Protein AF-S4RST3-F1 (afdb_monomer)

InterPro domains:
  IPR009038 GOLD domain [PF13897] (37-100)
  IPR036598 GOLD domain superfamily [SSF101576] (33-77)
  IPR052269 Golgi apparatus maintenance and PI4KB interaction protein [PTHR22973] (3-99)

Mean predicted aligned error: 8.69 Å

Structure (mmCIF, N/CA/C/O backbone):
data_AF-S4RST3-F1
#
_entry.id   AF-S4RST3-F1
#
loop_
_atom_site.group_PDB
_atom_site.id
_atom_site.type_symbol
_atom_site.label_atom_id
_atom_site.label_alt_id
_atom_site.label_comp_id
_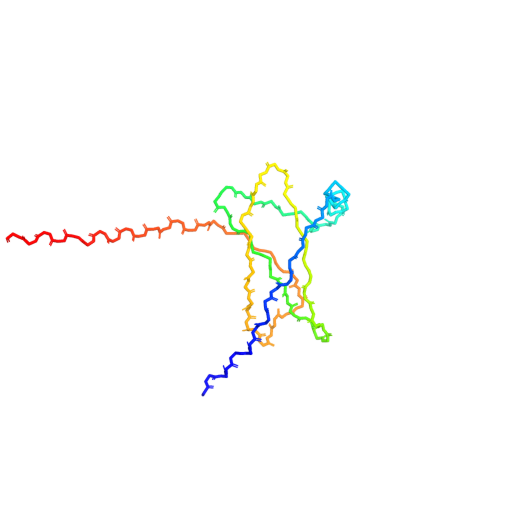atom_site.label_asym_id
_atom_site.label_entity_id
_atom_site.label_seq_id
_atom_site.pdbx_PDB_ins_code
_atom_site.Cartn_x
_atom_site.Cartn_y
_atom_site.Cartn_z
_atom_site.occupancy
_atom_site.B_iso_or_equiv
_atom_site.auth_seq_id
_atom_site.auth_comp_id
_atom_site.auth_asym_id
_atom_site.auth_atom_id
_atom_site.pdbx_PDB_model_num
ATOM 1 N N . ARG A 1 1 ? -0.257 -22.494 26.499 1.00 50.69 1 ARG A N 1
ATOM 2 C CA . ARG A 1 1 ? -1.119 -22.845 25.342 1.00 50.69 1 ARG A CA 1
ATOM 3 C C . ARG A 1 1 ? -1.044 -21.670 24.382 1.00 50.69 1 ARG A C 1
ATOM 5 O O . ARG A 1 1 ? -1.310 -20.567 24.834 1.00 50.69 1 ARG A O 1
ATOM 12 N N . ARG A 1 2 ? -0.602 -21.860 23.135 1.00 55.69 2 ARG A N 1
ATOM 13 C CA . ARG A 1 2 ? -0.624 -20.790 22.125 1.00 55.69 2 ARG A CA 1
ATOM 14 C C . ARG A 1 2 ? -2.093 -20.535 21.782 1.00 55.69 2 ARG A C 1
ATOM 16 O O . ARG A 1 2 ? -2.795 -21.504 21.507 1.00 55.69 2 ARG A O 1
ATOM 23 N N . ALA A 1 3 ? -2.567 -19.297 21.897 1.00 66.81 3 ALA A N 1
ATOM 24 C CA . ALA A 1 3 ? -3.917 -18.964 21.458 1.00 66.81 3 ALA A CA 1
ATOM 25 C C . ALA A 1 3 ? -4.028 -19.249 19.953 1.00 66.81 3 ALA A C 1
ATOM 27 O O . ALA A 1 3 ? -3.093 -18.979 19.193 1.00 66.81 3 ALA A O 1
ATOM 28 N N . GLU A 1 4 ? -5.131 -19.864 19.541 1.00 79.19 4 GLU A N 1
ATOM 29 C CA . GLU A 1 4 ? -5.402 -20.142 18.136 1.00 79.19 4 GLU A CA 1
ATOM 30 C C . GLU A 1 4 ? -5.707 -18.819 17.425 1.00 79.19 4 GLU A C 1
ATOM 32 O O . GLU A 1 4 ? -6.474 -17.997 17.931 1.00 79.19 4 GLU A O 1
ATOM 37 N N . LYS A 1 5 ? -5.044 -18.571 16.290 1.00 82.44 5 LYS A N 1
ATOM 38 C CA . LYS A 1 5 ? -5.229 -17.330 15.531 1.00 82.44 5 LYS A CA 1
ATOM 39 C C . LYS A 1 5 ? -6.626 -17.341 14.895 1.00 82.44 5 LYS A C 1
ATOM 41 O O . LYS A 1 5 ? -6.986 -18.363 14.309 1.00 82.44 5 LYS A O 1
ATOM 46 N N . PRO A 1 6 ? -7.399 -16.244 14.973 1.00 87.31 6 PRO A N 1
ATOM 47 C CA . PRO A 1 6 ? -8.700 -16.160 14.321 1.00 87.31 6 PRO A CA 1
ATOM 48 C C . PRO A 1 6 ? -8.633 -16.479 12.824 1.00 87.31 6 PRO A C 1
ATOM 50 O O . PRO A 1 6 ? -7.663 -16.142 12.141 1.00 87.31 6 PRO A O 1
ATOM 53 N N . ALA A 1 7 ? -9.694 -17.103 12.311 1.00 87.81 7 ALA A N 1
ATOM 54 C CA . ALA A 1 7 ? -9.843 -17.351 10.884 1.00 87.81 7 ALA A CA 1
ATOM 55 C C . ALA A 1 7 ? -9.915 -16.022 10.116 1.00 87.81 7 ALA A C 1
ATOM 57 O O . ALA A 1 7 ? -10.655 -15.113 10.496 1.00 87.81 7 ALA A O 1
ATOM 58 N N . MET A 1 8 ? -9.153 -15.922 9.027 1.00 88.50 8 MET A N 1
ATOM 59 C CA . MET A 1 8 ? -9.152 -14.747 8.158 1.00 88.50 8 MET A CA 1
ATOM 60 C C . MET A 1 8 ? -10.132 -14.946 7.006 1.00 88.50 8 MET A C 1
ATOM 62 O O . MET A 1 8 ? -10.157 -16.000 6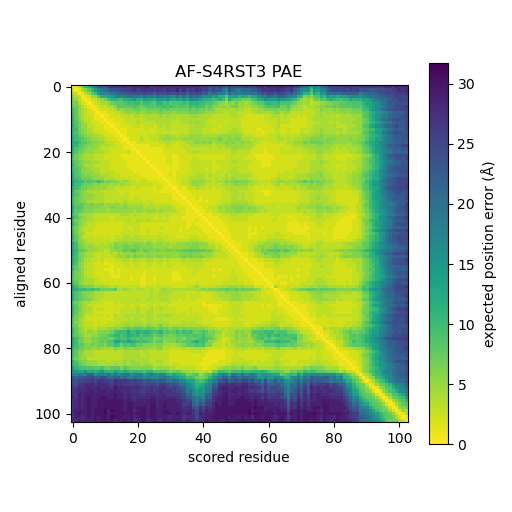.368 1.00 88.50 8 MET A O 1
ATOM 66 N N . VAL A 1 9 ? -10.927 -13.916 6.732 1.00 91.75 9 VAL A N 1
ATOM 67 C CA . VAL A 1 9 ? -11.778 -13.861 5.541 1.00 91.75 9 VAL A CA 1
ATOM 68 C C . VAL A 1 9 ? -10.912 -13.433 4.350 1.00 91.75 9 VAL A C 1
ATOM 70 O O . VAL A 1 9 ? -10.067 -12.550 4.521 1.00 91.75 9 VAL A O 1
ATOM 73 N N . PRO A 1 10 ? -11.091 -14.022 3.152 1.00 93.25 10 PRO A N 1
ATOM 74 C CA . PRO A 1 10 ? -10.387 -13.568 1.958 1.00 93.25 10 PRO A CA 1
ATOM 75 C C . PRO A 1 10 ? -10.636 -12.077 1.675 1.00 93.25 10 PRO A C 1
ATOM 77 O O . PRO A 1 10 ? -11.764 -11.606 1.854 1.00 93.25 10 PRO A O 1
ATOM 80 N N . PRO A 1 11 ? -9.622 -11.326 1.210 1.00 94.88 11 PRO A N 1
ATOM 81 C CA . PRO A 1 11 ? -9.808 -9.930 0.844 1.00 94.88 11 PRO A CA 1
ATOM 82 C C . PRO A 1 11 ? -10.710 -9.796 -0.388 1.00 94.88 11 PRO A C 1
ATOM 84 O O . PRO A 1 11 ? -10.680 -10.627 -1.297 1.00 94.88 11 PRO A O 1
ATOM 87 N N . VAL A 1 12 ? -11.478 -8.709 -0.443 1.00 96.06 12 VAL A N 1
ATOM 88 C CA . VAL A 1 12 ? -12.214 -8.309 -1.648 1.00 96.06 12 VAL A CA 1
ATOM 89 C C . VAL A 1 12 ? -11.314 -7.406 -2.483 1.00 96.06 12 VAL A C 1
ATOM 91 O O . VAL A 1 12 ? -10.760 -6.440 -1.966 1.00 96.06 12 VAL A O 1
ATOM 94 N N . LEU A 1 13 ? -11.180 -7.720 -3.771 1.00 96.56 13 LEU A N 1
ATOM 95 C CA . LEU A 1 13 ? -10.358 -6.967 -4.718 1.00 96.56 13 LEU A CA 1
ATOM 96 C C . LEU A 1 13 ? -11.239 -6.273 -5.757 1.00 96.56 13 LEU A C 1
ATOM 98 O O . LEU A 1 13 ? -12.276 -6.803 -6.158 1.00 96.56 13 LEU A O 1
ATOM 102 N N . TRP A 1 14 ? -10.804 -5.102 -6.217 1.00 96.31 14 TRP A N 1
ATOM 103 C CA . TRP A 1 14 ? -11.447 -4.357 -7.297 1.00 96.31 14 TRP A CA 1
ATOM 104 C C . TRP A 1 14 ? -10.409 -3.592 -8.118 1.00 96.31 14 TRP A C 1
ATOM 106 O O . TRP A 1 14 ? -9.273 -3.391 -7.689 1.00 96.31 14 TRP A O 1
ATOM 116 N N . THR A 1 15 ? -10.812 -3.151 -9.307 1.00 96.25 15 THR A N 1
ATOM 117 C CA . THR A 1 15 ? -10.029 -2.251 -10.158 1.00 96.25 15 THR A CA 1
ATOM 118 C C . THR A 1 15 ? -10.907 -1.092 -10.628 1.00 96.25 15 THR A C 1
ATOM 120 O O . THR A 1 15 ? -12.133 -1.197 -10.661 1.00 96.25 15 THR A O 1
ATOM 123 N N . SER A 1 16 ? -10.286 0.040 -10.966 1.00 95.75 16 SER A N 1
ATOM 124 C CA . SER A 1 16 ? -10.962 1.230 -11.495 1.00 95.75 16 SER A CA 1
ATOM 125 C C . SER A 1 16 ? -10.201 1.781 -12.697 1.00 95.75 16 SER A C 1
ATOM 127 O O . SER A 1 16 ? -8.971 1.759 -12.730 1.00 95.75 16 SER A O 1
ATOM 129 N N . SER A 1 17 ? -10.928 2.310 -13.683 1.00 95.88 17 SER A N 1
ATOM 130 C CA . SER A 1 17 ? -10.346 2.964 -14.861 1.00 95.88 17 SER A CA 1
ATOM 131 C C . SER A 1 17 ? -9.929 4.420 -14.615 1.00 95.88 17 SER A C 1
ATOM 133 O O . SER A 1 17 ? -9.296 5.033 -15.475 1.00 95.88 17 SER A O 1
ATOM 135 N N . GLU A 1 18 ? -10.260 5.009 -13.461 1.00 95.69 18 GLU A N 1
ATOM 136 C CA . GLU A 1 18 ? -10.037 6.434 -13.154 1.00 95.69 18 GLU A CA 1
ATOM 137 C C . GLU A 1 18 ? -8.597 6.765 -12.705 1.00 95.69 18 GLU A C 1
ATOM 139 O O . GLU A 1 18 ? -8.353 7.628 -11.859 1.00 95.69 18 GLU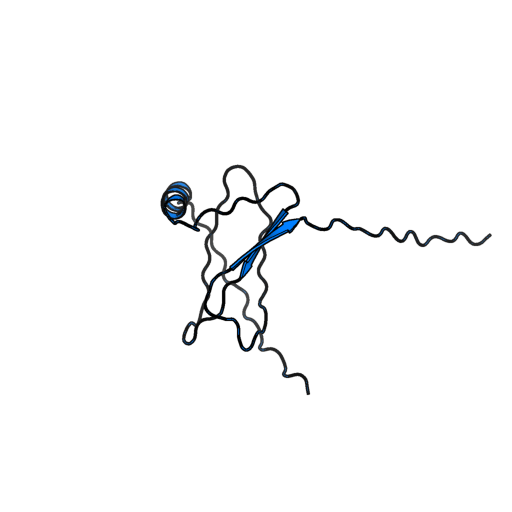 A O 1
ATOM 144 N N . LEU A 1 19 ? -7.610 6.109 -13.317 1.00 95.06 19 LEU A N 1
ATOM 145 C CA . LEU A 1 19 ? -6.203 6.143 -12.915 1.00 95.06 19 LEU A CA 1
ATOM 146 C C . LEU A 1 19 ? -5.610 7.560 -12.871 1.00 95.06 19 LEU A C 1
ATOM 148 O O . LEU A 1 19 ? -4.884 7.910 -11.943 1.00 95.06 19 LEU A O 1
ATOM 152 N N . ARG A 1 20 ? -5.920 8.399 -13.869 1.00 96.19 20 ARG A N 1
ATOM 153 C CA . ARG A 1 20 ? -5.382 9.768 -13.947 1.00 96.19 20 ARG A CA 1
ATOM 154 C C . ARG A 1 20 ? -5.852 10.618 -12.767 1.00 96.19 20 ARG A C 1
ATOM 156 O O . ARG A 1 20 ? -5.037 11.291 -12.150 1.00 96.19 20 ARG A O 1
ATOM 163 N N . GLN A 1 21 ? -7.147 10.568 -12.455 1.00 96.81 21 GLN A N 1
ATOM 164 C CA . GLN A 1 21 ? -7.728 11.345 -11.358 1.00 96.81 21 GLN A CA 1
ATOM 165 C C . GLN A 1 21 ? -7.189 10.861 -10.010 1.00 96.81 21 GLN A C 1
ATOM 167 O O . GLN A 1 21 ? -6.792 11.681 -9.182 1.00 96.81 21 GLN A O 1
ATOM 172 N N . PHE A 1 22 ? -7.098 9.538 -9.833 1.00 97.06 22 PHE A N 1
ATOM 173 C CA . PHE A 1 22 ? -6.497 8.921 -8.654 1.00 97.06 22 PHE A CA 1
ATOM 174 C C . PHE A 1 22 ? -5.062 9.413 -8.431 1.00 97.06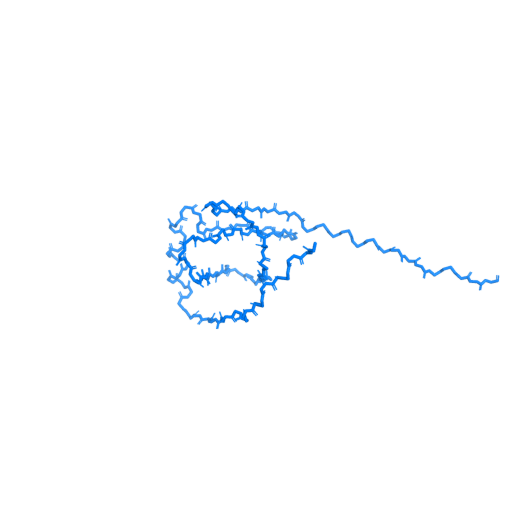 22 PHE A C 1
ATOM 176 O O . PHE A 1 22 ? -4.764 9.969 -7.376 1.00 97.06 22 PHE A O 1
ATOM 183 N N . LYS A 1 23 ? -4.193 9.303 -9.443 1.00 96.81 23 LYS A N 1
ATOM 184 C CA . LYS A 1 23 ? -2.784 9.713 -9.334 1.00 96.81 23 LYS A CA 1
ATOM 185 C C . LYS A 1 23 ? -2.630 11.212 -9.090 1.00 96.81 23 LYS A C 1
ATOM 187 O O . LYS A 1 23 ? -1.809 11.600 -8.268 1.00 96.81 23 LYS A O 1
ATOM 192 N N . THR A 1 24 ? -3.438 12.057 -9.739 1.00 97.44 24 THR A N 1
ATOM 193 C CA . THR A 1 24 ? -3.430 13.509 -9.486 1.00 97.44 24 THR A CA 1
ATOM 194 C C . THR A 1 24 ? -3.811 13.846 -8.047 1.00 97.44 24 THR A C 1
ATOM 196 O O . THR A 1 24 ? -3.196 14.735 -7.465 1.00 97.44 24 THR A O 1
ATOM 199 N N . ARG A 1 25 ? -4.802 13.153 -7.474 1.00 97.12 25 ARG A N 1
ATOM 200 C CA . ARG A 1 25 ? -5.224 13.348 -6.081 1.00 97.12 25 ARG A CA 1
ATOM 201 C C . ARG A 1 25 ? -4.150 12.870 -5.106 1.00 97.12 25 ARG A C 1
ATOM 203 O O . ARG A 1 25 ? -3.730 13.630 -4.247 1.00 97.12 25 ARG A O 1
ATOM 210 N N . VAL A 1 26 ? -3.673 11.638 -5.270 1.00 96.81 26 VAL A N 1
ATOM 211 C CA . VAL A 1 26 ? -2.691 11.021 -4.364 1.00 96.81 26 VAL A CA 1
ATOM 212 C C . VAL A 1 26 ? -1.345 11.752 -4.387 1.00 96.81 26 VAL A C 1
ATOM 214 O O . VAL A 1 26 ? -0.715 11.891 -3.346 1.00 96.81 26 VAL A O 1
ATOM 217 N N . ALA A 1 27 ? -0.927 12.298 -5.533 1.00 96.19 27 ALA A N 1
ATOM 218 C CA . ALA A 1 27 ? 0.307 13.083 -5.634 1.00 96.19 27 ALA A CA 1
ATOM 219 C C . ALA A 1 27 ? 0.288 14.401 -4.834 1.00 96.19 27 ALA A C 1
ATOM 221 O O . ALA A 1 27 ? 1.343 14.999 -4.635 1.00 96.19 27 ALA A O 1
ATOM 222 N N . GLN A 1 28 ? -0.886 14.873 -4.398 1.00 96.94 28 GLN A N 1
ATOM 223 C CA . GLN A 1 28 ? -1.015 16.060 -3.544 1.00 96.94 28 GLN A CA 1
ATOM 224 C C . GLN A 1 28 ? -0.875 15.723 -2.053 1.00 96.94 28 GLN A C 1
ATOM 226 O O . GLN A 1 28 ? -0.670 16.627 -1.245 1.00 96.94 28 GLN A O 1
ATOM 231 N N . GLU A 1 29 ? -0.957 14.442 -1.686 1.00 95.75 29 GLU A N 1
ATOM 232 C CA . GLU A 1 29 ? -0.833 13.995 -0.302 1.00 95.75 29 GLU A CA 1
ATOM 233 C C . GLU A 1 29 ? 0.652 13.860 0.092 1.00 95.75 29 GLU A C 1
ATOM 235 O O . GLU A 1 29 ? 1.405 13.184 -0.615 1.00 95.75 29 GLU A O 1
ATOM 240 N N . PRO A 1 30 ? 1.098 14.419 1.238 1.00 91.06 30 PRO A N 1
ATOM 241 C CA . PRO A 1 30 ? 2.512 14.426 1.647 1.00 91.06 30 PRO A CA 1
ATOM 242 C C . PRO A 1 30 ? 3.195 13.050 1.701 1.00 91.06 30 PRO A C 1
ATOM 244 O O . PRO A 1 30 ? 4.411 12.955 1.546 1.00 91.06 30 PRO A O 1
ATOM 247 N N . HIS A 1 31 ? 2.417 11.987 1.910 1.00 90.69 31 HIS A N 1
ATOM 248 C CA . HIS A 1 31 ? 2.883 10.599 1.980 1.00 90.69 31 HIS A CA 1
ATOM 249 C C . HIS A 1 31 ? 2.143 9.685 0.990 1.00 90.69 31 HIS A C 1
ATOM 251 O O . HIS A 1 31 ? 2.086 8.474 1.185 1.00 90.69 31 HIS A O 1
ATOM 257 N N . GLY A 1 32 ? 1.549 10.260 -0.062 1.00 93.12 32 GLY A N 1
ATOM 258 C CA . GLY A 1 32 ? 0.790 9.508 -1.064 1.00 93.12 32 GLY A CA 1
ATOM 259 C C . GLY A 1 32 ? 1.656 8.780 -2.095 1.00 93.12 32 GLY A C 1
ATOM 260 O O . GLY A 1 32 ? 1.175 7.873 -2.769 1.00 93.12 32 GLY A O 1
ATOM 261 N N . VAL A 1 33 ? 2.932 9.156 -2.229 1.00 94.94 33 VAL A N 1
ATOM 262 C CA . VAL A 1 33 ? 3.838 8.605 -3.246 1.00 94.94 33 VAL A CA 1
ATOM 263 C C . VAL A 1 33 ? 5.009 7.889 -2.584 1.00 94.94 33 VAL A C 1
ATOM 265 O O . VAL A 1 33 ? 5.787 8.498 -1.851 1.00 94.94 33 VAL A O 1
ATOM 268 N N . LEU A 1 34 ? 5.162 6.605 -2.906 1.00 94.94 34 LEU A N 1
ATOM 269 C CA . LEU A 1 34 ? 6.296 5.775 -2.511 1.00 94.94 34 LEU A CA 1
ATOM 270 C C . LEU A 1 34 ? 7.157 5.463 -3.740 1.00 94.94 34 LEU A C 1
ATOM 272 O O . LEU A 1 34 ? 6.635 5.092 -4.790 1.00 94.94 34 LEU A O 1
ATOM 276 N N . ARG A 1 35 ? 8.477 5.622 -3.614 1.00 93.62 35 ARG A N 1
ATOM 277 C CA . ARG A 1 35 ? 9.446 5.283 -4.664 1.00 93.62 35 ARG A CA 1
ATOM 278 C C . ARG A 1 35 ? 10.138 3.986 -4.272 1.00 93.62 35 ARG A C 1
ATOM 280 O O . ARG A 1 35 ? 10.723 3.938 -3.199 1.00 93.62 35 ARG A O 1
ATOM 287 N N . ILE A 1 36 ? 10.045 2.983 -5.139 1.00 93.06 36 ILE A N 1
ATOM 288 C CA . ILE A 1 36 ? 10.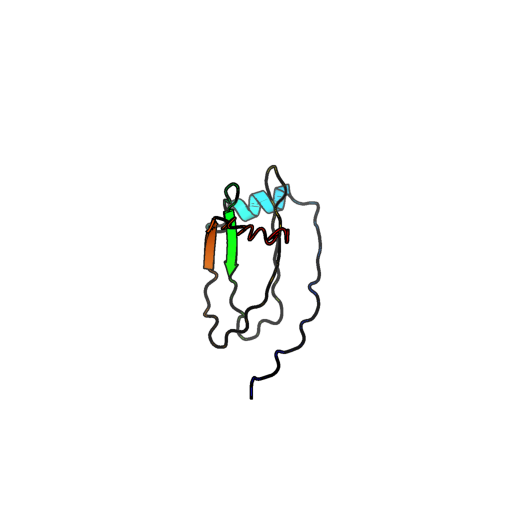661 1.665 -4.968 1.00 93.06 36 ILE A CA 1
ATOM 289 C C . ILE A 1 36 ? 11.672 1.471 -6.096 1.00 93.06 36 ILE A C 1
ATOM 291 O O . ILE A 1 36 ? 11.334 1.636 -7.273 1.00 93.06 36 ILE A O 1
ATOM 295 N N . GLY A 1 37 ? 12.917 1.205 -5.726 1.00 92.25 37 GLY A N 1
ATOM 296 C CA . GLY A 1 37 ? 14.027 0.894 -6.611 1.00 92.25 37 GLY A CA 1
ATOM 297 C C . GLY A 1 37 ? 13.990 -0.541 -7.134 1.00 92.25 37 GLY A C 1
ATOM 298 O O . GLY A 1 37 ? 13.177 -1.372 -6.735 1.00 92.25 37 GLY A O 1
ATOM 299 N N . CYS A 1 38 ? 14.889 -0.834 -8.070 1.00 90.75 38 CYS A N 1
ATOM 300 C CA . CYS A 1 38 ? 15.044 -2.184 -8.601 1.00 90.75 38 CYS A CA 1
ATOM 301 C C . CYS A 1 38 ? 15.557 -3.119 -7.502 1.00 90.75 38 CYS A C 1
ATOM 303 O O . CYS A 1 38 ? 16.532 -2.789 -6.837 1.00 90.75 38 CYS A O 1
ATOM 305 N N . GLY A 1 39 ? 14.908 -4.271 -7.327 1.00 90.50 39 GLY A N 1
ATOM 306 C CA . GLY A 1 39 ? 15.246 -5.217 -6.262 1.00 90.50 39 GLY A CA 1
ATOM 307 C C . GLY A 1 39 ? 14.849 -4.750 -4.860 1.00 90.50 39 GLY A C 1
ATOM 308 O O . GLY A 1 39 ? 15.101 -5.470 -3.906 1.00 90.50 39 GLY A O 1
ATOM 309 N N . GLU A 1 40 ? 14.220 -3.584 -4.696 1.00 94.38 40 GLU A N 1
ATOM 310 C CA . GLU A 1 40 ? 13.726 -3.142 -3.392 1.00 94.38 40 GLU A CA 1
ATOM 311 C C . GLU A 1 40 ? 12.321 -3.682 -3.108 1.00 94.38 40 GLU A C 1
ATOM 313 O O . GLU A 1 40 ? 11.478 -3.823 -3.997 1.00 94.38 40 GLU A O 1
ATOM 318 N N . VAL A 1 41 ? 12.042 -3.907 -1.827 1.00 95.12 41 VAL A N 1
ATOM 319 C CA . VAL A 1 41 ? 10.722 -4.256 -1.308 1.00 95.12 41 VAL A CA 1
ATOM 320 C C . VAL A 1 41 ? 10.251 -3.149 -0.373 1.00 95.12 41 VAL A C 1
ATOM 322 O O . VAL A 1 41 ? 10.848 -2.879 0.670 1.00 95.12 41 VAL A O 1
ATOM 325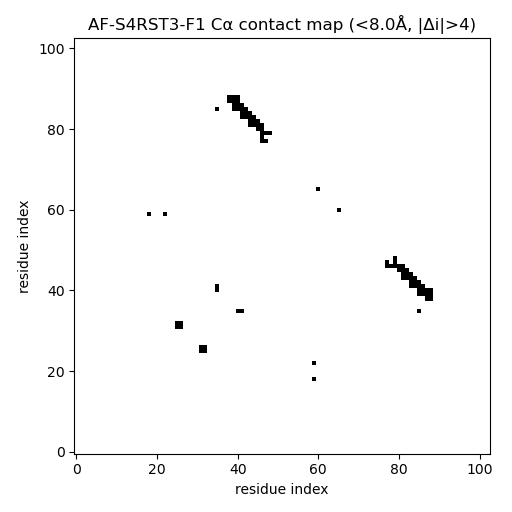 N N . GLY A 1 42 ? 9.142 -2.509 -0.742 1.00 95.12 42 GLY A N 1
ATOM 326 C CA . GLY A 1 42 ? 8.446 -1.547 0.107 1.00 95.12 42 GLY A CA 1
ATOM 327 C C . GLY A 1 42 ? 7.412 -2.230 0.993 1.00 95.12 42 GLY A C 1
ATOM 328 O O . GLY A 1 42 ? 6.516 -2.906 0.491 1.00 95.12 42 GLY A O 1
ATOM 329 N N . THR A 1 43 ? 7.484 -2.006 2.303 1.00 96.38 43 THR A N 1
ATOM 330 C CA . THR A 1 43 ? 6.476 -2.469 3.265 1.00 96.38 43 THR A CA 1
ATOM 331 C C . THR A 1 43 ? 5.774 -1.277 3.901 1.00 96.38 43 THR A C 1
ATOM 333 O O . THR A 1 43 ? 6.411 -0.449 4.550 1.00 96.38 43 THR A O 1
ATOM 336 N N . VAL A 1 44 ? 4.448 -1.215 3.755 1.00 96.75 44 VAL A N 1
ATOM 337 C CA . VAL A 1 44 ? 3.583 -0.262 4.464 1.00 96.75 44 VAL A CA 1
ATOM 338 C C . VAL A 1 44 ? 2.868 -1.008 5.585 1.00 96.75 44 VAL A C 1
ATOM 340 O O . VAL A 1 44 ? 2.082 -1.919 5.326 1.00 96.75 44 VAL A O 1
ATOM 343 N N . ARG A 1 45 ? 3.132 -0.635 6.838 1.00 96.19 45 ARG A N 1
ATOM 344 C CA . ARG A 1 45 ? 2.503 -1.242 8.016 1.00 96.19 45 ARG A CA 1
ATOM 345 C C . ARG A 1 45 ? 1.372 -0.348 8.496 1.00 96.19 45 ARG A C 1
ATOM 347 O O . ARG A 1 45 ? 1.585 0.824 8.800 1.00 96.19 45 ARG A O 1
ATOM 354 N N . VAL A 1 46 ? 0.170 -0.912 8.570 1.00 96.06 46 VAL A N 1
ATOM 355 C CA . VAL A 1 46 ? -1.044 -0.194 8.969 1.00 96.06 46 VAL A CA 1
ATOM 356 C C . VAL A 1 46 ? -1.608 -0.826 10.244 1.00 96.06 46 VAL A C 1
ATOM 358 O O . VAL A 1 46 ? -2.130 -1.940 10.180 1.00 96.06 46 VAL A O 1
ATOM 361 N N . PRO A 1 47 ? -1.524 -0.144 11.400 1.00 96.06 47 PRO A N 1
ATOM 362 C CA . PRO A 1 47 ? -2.116 -0.633 12.641 1.00 96.06 47 PRO A CA 1
ATOM 363 C C . PRO A 1 47 ? -3.642 -0.728 12.559 1.00 96.06 47 PRO A C 1
ATOM 365 O O . PRO A 1 47 ? -4.313 0.169 12.037 1.00 96.06 47 PRO A O 1
ATOM 368 N N . THR A 1 48 ? -4.220 -1.783 13.138 1.00 93.88 48 THR A N 1
ATOM 369 C CA . THR A 1 48 ? -5.672 -1.860 13.338 1.00 93.88 48 THR A CA 1
ATOM 370 C C . THR A 1 48 ? -6.118 -0.799 14.340 1.00 93.88 48 THR A C 1
ATOM 372 O O . THR A 1 48 ? -5.533 -0.680 15.416 1.00 93.88 48 THR A O 1
ATOM 375 N N . ARG A 1 49 ? -7.183 -0.056 14.026 1.00 90.06 49 ARG A N 1
ATOM 376 C CA . ARG A 1 49 ? -7.741 0.958 14.933 1.00 90.06 49 ARG A CA 1
ATOM 377 C C . ARG A 1 49 ? -8.899 0.391 15.760 1.00 90.06 49 ARG A C 1
ATOM 379 O O . ARG A 1 49 ? -9.736 -0.316 15.196 1.00 90.06 49 ARG A O 1
ATOM 386 N N . PRO A 1 50 ? -9.018 0.733 17.057 1.00 89.25 50 PRO A N 1
ATOM 387 C CA . PRO A 1 50 ? -10.182 0.363 17.857 1.00 89.25 50 PRO A CA 1
ATOM 388 C C . PRO A 1 50 ? -11.489 0.811 17.191 1.00 89.25 50 PRO A C 1
ATOM 390 O O . PRO A 1 50 ? -11.630 1.967 16.797 1.00 89.25 50 PRO A O 1
ATOM 393 N N . GLY A 1 51 ? -12.440 -0.113 17.046 1.00 88.62 51 GLY A N 1
ATOM 394 C CA . GLY A 1 51 ? -13.737 0.144 16.411 1.00 88.62 51 GLY A CA 1
ATOM 395 C C . GLY A 1 51 ? -13.737 0.122 14.877 1.00 88.62 51 GLY A C 1
ATOM 396 O O . GLY A 1 51 ? -14.815 0.139 14.284 1.00 88.62 51 GLY A O 1
ATOM 397 N N . ALA A 1 52 ? -12.575 0.038 14.221 1.00 90.75 52 ALA A N 1
ATOM 398 C CA . ALA A 1 52 ? -12.515 -0.219 12.787 1.00 90.75 52 ALA A CA 1
ATOM 399 C C . ALA A 1 52 ? -12.794 -1.701 12.500 1.00 90.75 52 ALA A C 1
ATOM 401 O O . ALA A 1 52 ? -12.355 -2.584 13.234 1.00 90.75 52 ALA A O 1
ATOM 402 N N . SER A 1 53 ? -13.517 -1.969 11.416 1.00 91.44 53 SER A N 1
ATOM 403 C CA . SER A 1 53 ? -13.887 -3.327 10.996 1.00 91.44 53 SER A CA 1
ATOM 404 C C . SER A 1 53 ? -13.238 -3.760 9.683 1.00 91.44 53 SER A C 1
ATOM 406 O O . SER A 1 53 ? -13.219 -4.949 9.384 1.00 91.44 53 SER A O 1
ATOM 408 N N . HIS A 1 54 ? -12.710 -2.814 8.902 1.00 92.44 54 HIS A N 1
ATOM 409 C CA . HIS A 1 54 ? -12.158 -3.064 7.574 1.00 92.44 54 HIS A CA 1
ATOM 410 C C . HIS A 1 54 ? -10.923 -2.192 7.334 1.00 92.44 54 HIS A C 1
ATOM 412 O O . HIS A 1 54 ? -10.841 -1.067 7.832 1.00 92.44 54 HIS A O 1
ATOM 418 N N . LEU A 1 55 ? -9.996 -2.710 6.532 1.00 93.69 55 LEU A N 1
ATOM 419 C CA . LEU A 1 55 ? -8.913 -1.958 5.911 1.00 93.69 55 LEU A CA 1
ATOM 420 C C . LEU A 1 55 ? -9.205 -1.878 4.412 1.00 93.69 55 LEU A C 1
ATOM 422 O O . LEU A 1 55 ? -9.441 -2.906 3.782 1.00 93.69 55 LEU A O 1
ATOM 426 N N . CYS A 1 56 ? -9.164 -0.672 3.854 1.00 95.19 56 CYS A N 1
ATOM 427 C CA . CYS A 1 56 ? -9.287 -0.439 2.419 1.00 95.19 56 CYS A CA 1
ATOM 428 C C . CYS A 1 56 ? -7.969 0.137 1.901 1.00 95.19 56 CYS A C 1
ATOM 430 O O . CYS A 1 56 ? -7.378 0.997 2.556 1.00 95.19 56 CYS A O 1
ATOM 432 N N . TRP A 1 57 ? -7.526 -0.315 0.731 1.00 96.06 57 TRP A N 1
ATOM 433 C CA . TRP A 1 57 ? -6.328 0.189 0.065 1.00 96.06 57 TRP A CA 1
ATOM 434 C C . TRP A 1 57 ? -6.602 0.413 -1.419 1.00 96.06 57 TRP A C 1
ATOM 436 O O . TRP A 1 57 ? -7.391 -0.294 -2.039 1.00 96.06 57 TRP A O 1
ATOM 446 N N . GLU A 1 58 ? -5.909 1.391 -1.986 1.00 96.62 58 GLU A N 1
ATOM 447 C CA . GLU A 1 58 ? -5.848 1.654 -3.418 1.00 96.62 58 GLU A CA 1
ATOM 448 C C . GLU A 1 58 ? -4.394 1.990 -3.751 1.00 96.62 58 GLU A C 1
ATOM 450 O O . GLU A 1 58 ? -3.724 2.680 -2.982 1.00 96.62 58 GLU A O 1
ATOM 455 N N . PHE A 1 59 ? -3.893 1.512 -4.886 1.00 97.06 59 PHE A N 1
ATOM 456 C CA . PHE A 1 59 ? -2.551 1.847 -5.349 1.00 97.06 59 PHE A CA 1
ATOM 457 C C . PHE A 1 59 ? -2.508 1.910 -6.873 1.00 97.06 59 PHE A C 1
ATOM 459 O O . PHE A 1 59 ? -3.379 1.388 -7.569 1.00 97.06 59 PHE A O 1
ATOM 466 N N . ALA A 1 60 ? -1.479 2.575 -7.384 1.00 97.19 60 ALA A N 1
ATOM 467 C CA . ALA A 1 60 ? -1.193 2.670 -8.802 1.00 97.19 60 ALA A CA 1
ATOM 468 C C . ALA A 1 60 ? 0.307 2.847 -9.017 1.00 97.19 60 ALA A C 1
ATOM 470 O O . ALA A 1 60 ? 0.991 3.436 -8.181 1.00 97.19 60 ALA A O 1
ATOM 471 N N . THR A 1 61 ? 0.789 2.406 -10.172 1.00 96.25 61 THR A N 1
ATOM 472 C CA . THR A 1 61 ? 2.156 2.647 -10.632 1.00 96.25 61 THR A CA 1
ATOM 473 C C . THR A 1 61 ? 2.172 3.617 -11.817 1.00 96.25 61 THR A C 1
ATOM 475 O O . THR A 1 61 ? 1.133 4.033 -12.351 1.00 96.25 61 THR A O 1
ATOM 478 N N . ASP A 1 62 ? 3.370 4.058 -12.197 1.00 91.88 62 ASP A N 1
ATOM 479 C CA . ASP A 1 62 ? 3.582 4.895 -13.376 1.00 91.88 62 ASP A CA 1
ATOM 480 C C . ASP A 1 62 ? 3.735 4.069 -14.648 1.00 91.88 62 ASP A C 1
ATOM 482 O O . ASP A 1 62 ? 2.791 3.984 -15.433 1.00 91.88 62 ASP A O 1
ATOM 486 N N . SER A 1 63 ? 4.919 3.496 -14.849 1.00 91.31 63 SER A N 1
ATOM 487 C CA . SER A 1 63 ? 5.318 2.933 -16.143 1.00 91.31 63 SER A CA 1
ATOM 488 C C . SER A 1 63 ? 5.377 1.409 -16.169 1.00 91.31 63 SER A C 1
ATOM 490 O O . SER A 1 63 ? 5.317 0.828 -17.247 1.00 91.31 63 SER A O 1
ATOM 492 N N . TYR A 1 64 ? 5.508 0.774 -15.006 1.00 92.81 64 TYR A N 1
ATOM 493 C CA . TYR A 1 64 ? 5.738 -0.663 -14.873 1.00 92.81 64 TYR A CA 1
ATOM 494 C C . TYR A 1 64 ? 4.793 -1.263 -13.841 1.00 92.81 64 TYR A C 1
ATOM 496 O O . TYR A 1 64 ? 4.229 -0.545 -13.009 1.00 92.81 64 TYR A O 1
ATOM 504 N N . ASP A 1 65 ? 4.597 -2.571 -13.918 1.00 93.62 65 ASP A N 1
ATOM 505 C CA . ASP A 1 65 ? 3.905 -3.327 -12.889 1.00 93.62 65 ASP A CA 1
ATOM 506 C C . ASP A 1 65 ? 4.765 -3.458 -11.624 1.00 93.62 65 ASP A C 1
ATOM 508 O O . ASP A 1 65 ? 5.932 -3.070 -11.570 1.00 93.62 65 ASP A O 1
ATOM 512 N N . LEU A 1 66 ? 4.129 -3.934 -10.559 1.00 94.06 66 LEU A N 1
ATOM 513 C CA . LEU A 1 66 ? 4.759 -4.176 -9.272 1.00 94.06 66 LEU A CA 1
ATOM 514 C C . LEU A 1 66 ? 4.041 -5.348 -8.609 1.00 94.06 66 LEU A C 1
ATOM 516 O O . LEU A 1 66 ? 2.808 -5.400 -8.592 1.00 94.06 66 LEU A O 1
ATOM 520 N N . ALA A 1 67 ? 4.812 -6.277 -8.050 1.00 94.50 67 ALA A N 1
ATOM 521 C CA . ALA A 1 67 ? 4.263 -7.345 -7.232 1.00 94.50 67 ALA A CA 1
ATOM 522 C C . ALA A 1 67 ? 3.678 -6.754 -5.942 1.00 94.50 67 ALA A C 1
ATOM 524 O O . ALA A 1 67 ? 4.359 -6.048 -5.202 1.00 94.50 67 ALA A O 1
ATOM 525 N N . PHE A 1 68 ? 2.409 -7.052 -5.670 1.00 96.00 68 PHE A N 1
ATOM 526 C CA . PHE A 1 68 ? 1.702 -6.574 -4.488 1.00 96.00 68 PHE A CA 1
ATOM 527 C C . PHE A 1 68 ? 1.166 -7.752 -3.678 1.00 96.00 68 PHE A C 1
ATOM 529 O O . PHE A 1 68 ? 0.564 -8.675 -4.227 1.00 96.00 68 PHE A O 1
ATOM 536 N N . GLY A 1 69 ? 1.354 -7.691 -2.362 1.00 95.25 69 GLY A N 1
ATOM 537 C CA . GLY A 1 69 ? 0.896 -8.706 -1.425 1.00 95.25 69 GLY A CA 1
ATOM 538 C C . GLY A 1 69 ? 0.437 -8.095 -0.108 1.00 95.25 69 GLY A C 1
ATOM 539 O O . GLY A 1 69 ? 0.785 -6.967 0.235 1.00 95.25 69 GLY A O 1
ATOM 540 N N . LEU A 1 70 ? -0.354 -8.866 0.635 1.00 94.88 70 LEU A N 1
ATOM 541 C CA . LEU A 1 70 ? -0.843 -8.504 1.959 1.00 94.88 70 LEU A CA 1
ATOM 542 C C . LEU A 1 70 ? -0.565 -9.638 2.932 1.00 94.8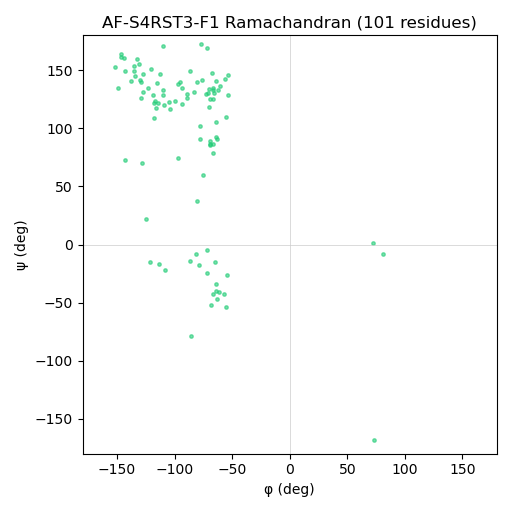8 70 LEU A C 1
ATOM 544 O O . LEU A 1 70 ? -0.784 -10.809 2.621 1.00 94.88 70 LEU A O 1
ATOM 548 N N . TYR A 1 71 ? -0.153 -9.274 4.137 1.00 92.75 71 TYR A N 1
ATOM 549 C CA . TYR A 1 71 ? -0.086 -10.182 5.270 1.00 92.75 71 TYR A CA 1
ATOM 550 C C . TYR A 1 71 ? -0.658 -9.488 6.505 1.00 92.75 71 TYR A C 1
ATOM 552 O O . TYR A 1 71 ? -0.653 -8.262 6.607 1.00 92.75 71 TYR A O 1
ATOM 560 N N . PHE A 1 72 ? -1.172 -10.283 7.442 1.00 92.81 72 PHE A N 1
ATOM 561 C CA . PHE A 1 72 ? -1.685 -9.786 8.712 1.00 92.81 72 PHE A CA 1
ATOM 562 C C . PHE A 1 72 ? -0.746 -10.196 9.844 1.00 92.81 72 PHE A C 1
ATOM 564 O O . PHE A 1 72 ? -0.517 -11.388 10.081 1.00 92.81 72 PHE A O 1
ATOM 571 N N . GLU A 1 73 ? -0.210 -9.207 10.553 1.00 92.50 73 GLU A N 1
ATOM 572 C CA . GLU A 1 73 ? 0.599 -9.428 11.745 1.00 92.50 73 GLU A CA 1
ATOM 573 C C . GLU A 1 73 ? -0.281 -9.360 12.998 1.00 92.50 73 GLU A C 1
ATOM 575 O O . GLU A 1 73 ? -0.919 -8.350 13.281 1.00 92.50 73 GLU A O 1
ATOM 580 N N . TRP A 1 74 ? -0.304 -10.451 13.765 1.00 90.50 74 TRP A N 1
ATOM 581 C CA . TRP A 1 74 ? -0.983 -10.494 15.057 1.00 90.50 74 TRP A CA 1
ATOM 582 C C . TRP A 1 74 ? -0.110 -9.800 16.101 1.00 90.50 74 TRP A C 1
ATOM 584 O O . TRP A 1 74 ? 0.858 -10.391 16.577 1.00 90.50 74 TRP A O 1
ATOM 594 N N . ASN A 1 75 ? -0.463 -8.563 16.440 1.00 89.31 75 ASN A N 1
ATOM 595 C CA . ASN A 1 75 ? 0.219 -7.752 17.441 1.00 89.31 75 ASN A CA 1
ATOM 596 C C . ASN A 1 75 ? -0.812 -7.191 18.436 1.00 89.31 75 ASN A C 1
ATOM 598 O O . ASN A 1 75 ? -1.800 -6.586 18.021 1.00 89.31 75 ASN A O 1
ATOM 602 N N . GLU A 1 76 ? -0.595 -7.420 19.735 1.00 85.88 76 GLU A N 1
ATOM 603 C CA . GLU A 1 76 ? -1.473 -6.933 20.812 1.00 85.88 76 GLU A CA 1
ATOM 604 C C . GLU A 1 76 ? -1.349 -5.414 21.019 1.00 85.88 76 GLU A C 1
ATOM 606 O O . GLU A 1 76 ? -2.304 -4.770 21.450 1.00 85.88 76 GLU A O 1
ATOM 611 N N . GLU A 1 77 ? -0.211 -4.829 20.637 1.00 88.12 77 GLU A N 1
ATOM 612 C CA . GLU A 1 77 ? 0.088 -3.400 20.747 1.00 88.12 77 GLU A CA 1
ATOM 613 C C . GLU A 1 77 ? 0.571 -2.852 19.388 1.00 88.12 77 GLU A C 1
ATOM 615 O O . GLU A 1 77 ? 1.745 -2.519 19.214 1.00 88.12 77 GLU A O 1
ATOM 620 N N . PRO A 1 78 ? -0.315 -2.754 18.377 1.00 86.69 78 PRO A N 1
ATOM 621 C CA . PRO A 1 78 ? 0.078 -2.420 17.006 1.00 86.69 78 PRO A CA 1
ATOM 622 C C . PRO A 1 78 ? 0.493 -0.950 16.810 1.00 86.69 78 PRO A C 1
ATOM 624 O O . PRO A 1 78 ? 0.927 -0.583 15.720 1.00 86.69 78 PRO A O 1
ATOM 627 N N . GLY A 1 79 ? 0.373 -0.103 17.838 1.00 90.06 79 GLY A N 1
ATOM 628 C CA . GLY A 1 79 ? 0.559 1.345 17.730 1.00 90.06 79 GLY A CA 1
ATOM 629 C C . GLY A 1 79 ? -0.604 2.033 17.005 1.00 90.06 79 GLY A C 1
ATOM 630 O O . GLY A 1 79 ? -1.664 1.442 16.797 1.00 90.06 79 GLY A O 1
ATOM 631 N N . CYS A 1 80 ? -0.429 3.307 16.643 1.00 89.06 80 CYS A N 1
ATOM 632 C CA . CYS A 1 80 ? -1.446 4.092 15.926 1.00 89.06 80 CYS A CA 1
ATOM 633 C C . CYS A 1 80 ? -0.985 4.652 14.574 1.00 89.06 80 CYS A C 1
ATOM 635 O O . CYS A 1 80 ? -1.830 5.044 13.763 1.00 89.06 80 CYS A O 1
ATOM 637 N N . ASP A 1 81 ? 0.323 4.658 14.323 1.00 92.62 81 ASP A N 1
ATOM 638 C CA . ASP A 1 81 ? 0.912 5.314 13.163 1.00 92.62 81 ASP A CA 1
ATOM 639 C C . ASP A 1 81 ? 1.168 4.334 12.022 1.00 92.62 81 ASP A C 1
ATOM 641 O O . ASP A 1 81 ? 1.645 3.216 12.219 1.00 92.62 81 ASP A O 1
ATOM 645 N N . VAL A 1 82 ? 0.864 4.782 10.806 1.00 94.31 82 VAL A N 1
ATOM 646 C CA . VAL A 1 82 ? 1.261 4.074 9.589 1.00 94.31 82 VAL A CA 1
ATOM 647 C C . VAL A 1 82 ? 2.758 4.264 9.399 1.00 94.31 82 VAL A C 1
ATOM 649 O O . VAL A 1 82 ? 3.245 5.395 9.426 1.00 94.31 82 VAL A O 1
ATOM 652 N N . THR A 1 83 ? 3.485 3.173 9.181 1.00 95.06 83 THR A N 1
ATOM 653 C CA . THR A 1 83 ? 4.933 3.217 8.949 1.00 95.06 83 THR A CA 1
ATOM 654 C C . THR A 1 83 ? 5.291 2.630 7.593 1.00 95.06 83 THR A C 1
ATOM 656 O O . THR A 1 83 ? 4.583 1.778 7.056 1.00 95.06 83 THR A O 1
ATOM 659 N N . VAL A 1 84 ? 6.392 3.117 7.021 1.00 95.31 84 VAL A N 1
ATOM 660 C CA . VAL A 1 84 ? 6.913 2.667 5.730 1.00 95.31 84 VAL A CA 1
ATOM 661 C C . VAL A 1 84 ? 8.379 2.300 5.900 1.00 95.31 84 VAL A C 1
ATOM 663 O O . VAL A 1 84 ? 9.150 3.081 6.457 1.00 95.31 84 VAL A O 1
ATOM 666 N N . SER A 1 85 ? 8.761 1.127 5.410 1.00 94.44 85 SER A N 1
ATOM 667 C CA . SER A 1 85 ? 10.149 0.676 5.350 1.00 94.44 85 SER A CA 1
ATOM 668 C C . SER A 1 85 ? 10.466 0.173 3.950 1.00 94.44 85 SER A C 1
ATOM 670 O O . SER A 1 85 ? 9.632 -0.482 3.326 1.00 94.44 85 SER A O 1
ATOM 672 N N . VAL A 1 86 ? 11.673 0.457 3.476 1.00 94.25 86 VAL A N 1
ATOM 673 C CA . VAL A 1 86 ? 12.193 -0.051 2.206 1.00 94.25 86 VAL A CA 1
ATOM 674 C C . VAL A 1 86 ? 13.433 -0.872 2.522 1.00 94.25 86 VAL A C 1
ATOM 676 O O . VAL A 1 86 ? 14.299 -0.409 3.265 1.00 94.25 86 VAL A O 1
ATOM 679 N N . SER A 1 87 ? 13.481 -2.095 2.009 1.00 92.38 87 SER A N 1
ATOM 680 C CA . SER A 1 87 ? 14.613 -3.007 2.159 1.00 92.38 87 SER A CA 1
ATOM 681 C C . SER A 1 87 ? 15.053 -3.510 0.793 1.00 92.38 87 SER A C 1
ATOM 683 O O . SER A 1 87 ? 14.217 -3.710 -0.086 1.00 92.38 87 SER A O 1
ATOM 685 N N . GLU A 1 88 ? 16.346 -3.756 0.624 1.00 87.81 88 GLU A N 1
ATOM 686 C CA . GLU A 1 88 ? 16.845 -4.523 -0.514 1.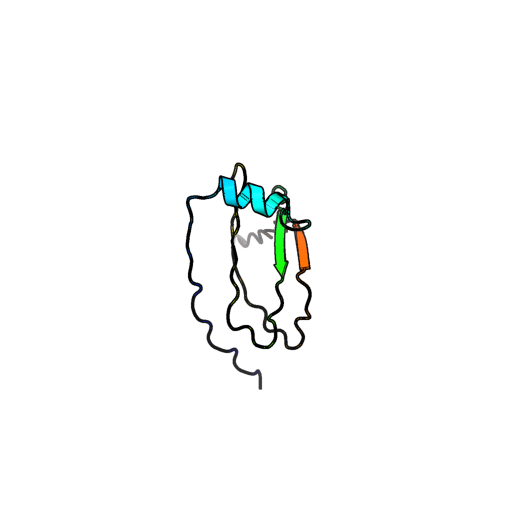00 87.81 88 GLU A CA 1
ATOM 687 C C . GLU A 1 88 ? 16.339 -5.965 -0.375 1.00 87.81 88 GLU A C 1
ATOM 689 O O . GLU A 1 88 ? 16.335 -6.531 0.721 1.00 87.81 88 GLU A O 1
ATOM 694 N N . SER A 1 89 ? 15.830 -6.538 -1.462 1.00 71.19 89 SER A N 1
ATOM 695 C CA . SER A 1 89 ? 15.507 -7.958 -1.524 1.00 71.19 89 SER A CA 1
ATOM 696 C C . SER A 1 89 ? 16.823 -8.709 -1.366 1.00 71.19 89 SER A C 1
ATOM 698 O O . SER A 1 89 ? 17.649 -8.680 -2.274 1.00 71.19 89 SER A O 1
ATOM 700 N N . SER A 1 90 ? 17.054 -9.311 -0.197 1.00 61.19 90 SER A N 1
ATOM 701 C CA . SER A 1 90 ? 18.206 -10.181 0.046 1.00 61.19 90 SER A CA 1
ATOM 702 C C . SER A 1 90 ? 18.061 -11.432 -0.813 1.00 61.19 90 SER A C 1
ATOM 704 O O . SER A 1 90 ? 17.482 -12.427 -0.389 1.00 61.19 90 SER A O 1
ATOM 706 N N . ASP A 1 91 ? 18.547 -11.331 -2.044 1.00 58.62 91 ASP A N 1
ATOM 707 C CA . ASP A 1 91 ? 18.725 -12.423 -2.994 1.00 58.62 91 ASP A CA 1
ATOM 708 C C . ASP A 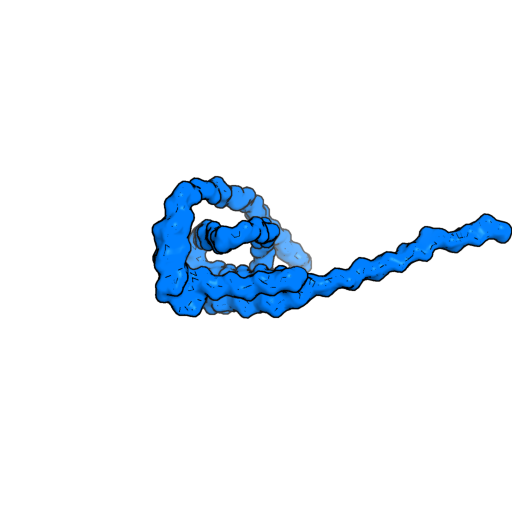1 91 ? 19.954 -13.248 -2.569 1.00 58.62 91 ASP A C 1
ATOM 710 O O . ASP A 1 91 ? 20.967 -13.304 -3.259 1.00 58.62 91 ASP A O 1
ATOM 714 N N . GLU A 1 92 ? 19.910 -13.799 -1.351 1.00 53.06 92 GLU A N 1
ATOM 715 C CA . GLU A 1 92 ? 20.833 -14.849 -0.911 1.00 53.06 92 GLU A CA 1
ATOM 716 C C . GLU A 1 92 ? 20.118 -16.188 -1.111 1.00 53.06 92 GLU A C 1
ATOM 718 O O . GLU A 1 92 ? 19.594 -16.806 -0.183 1.00 53.06 92 GLU A O 1
ATOM 723 N N . GLU A 1 93 ? 20.027 -16.594 -2.377 1.00 53.78 93 GLU A N 1
ATOM 724 C CA . GLU A 1 93 ? 19.861 -17.996 -2.742 1.00 53.78 93 GLU A CA 1
ATOM 725 C C . GLU A 1 93 ? 21.182 -18.708 -2.389 1.00 53.78 93 GLU A C 1
ATOM 727 O O . GLU A 1 93 ? 22.112 -18.757 -3.191 1.00 53.78 93 GLU A O 1
ATOM 732 N N . ASP A 1 94 ? 21.299 -19.209 -1.153 1.00 51.75 94 ASP A N 1
ATOM 733 C CA . ASP A 1 94 ? 22.301 -20.223 -0.804 1.00 51.75 94 ASP A CA 1
ATOM 734 C C . ASP A 1 94 ? 21.976 -21.493 -1.615 1.00 51.75 94 ASP A C 1
ATOM 736 O O . ASP A 1 94 ? 21.180 -22.345 -1.207 1.00 51.75 94 ASP A O 1
ATOM 740 N N . GLU A 1 95 ? 22.562 -21.597 -2.809 1.00 51.84 95 GLU A N 1
ATOM 741 C CA . GLU A 1 95 ? 22.678 -22.838 -3.573 1.00 51.84 95 GLU A CA 1
ATOM 742 C C . GLU A 1 95 ? 23.609 -23.806 -2.811 1.00 51.84 95 GLU A C 1
ATOM 744 O O . GLU A 1 95 ? 24.788 -23.956 -3.134 1.00 51.84 95 GLU A O 1
ATOM 749 N N . ASP A 1 96 ? 23.091 -24.473 -1.775 1.00 50.91 96 ASP A N 1
ATOM 750 C CA . ASP A 1 96 ? 23.697 -25.702 -1.249 1.00 50.91 96 ASP A CA 1
ATOM 751 C C . ASP A 1 96 ? 23.496 -26.819 -2.298 1.00 50.91 96 ASP A C 1
ATOM 753 O O . ASP A 1 96 ? 22.514 -27.566 -2.278 1.00 50.91 96 ASP A O 1
ATOM 757 N N . ASP A 1 97 ? 24.424 -26.896 -3.255 1.00 52.06 97 ASP A N 1
ATOM 758 C CA . ASP A 1 97 ? 24.554 -27.976 -4.241 1.00 52.06 97 ASP A CA 1
ATOM 759 C C . ASP A 1 97 ? 25.012 -29.272 -3.533 1.00 52.06 97 ASP A C 1
ATOM 761 O O . ASP A 1 97 ? 26.204 -29.573 -3.407 1.00 52.06 97 ASP A O 1
ATOM 765 N N . ASP A 1 98 ? 24.049 -30.029 -3.000 1.00 54.97 98 ASP A N 1
ATOM 766 C CA . ASP A 1 98 ? 24.225 -31.415 -2.553 1.00 54.97 98 ASP A CA 1
ATOM 767 C C . ASP A 1 98 ? 24.233 -32.365 -3.759 1.00 54.97 98 ASP A C 1
ATOM 769 O O . ASP A 1 98 ? 23.194 -32.881 -4.146 1.00 54.97 98 ASP A O 1
ATOM 773 N N . GLU A 1 99 ? 25.407 -32.649 -4.327 1.00 51.75 99 GLU A N 1
ATOM 774 C CA . GLU A 1 99 ? 25.640 -33.875 -5.110 1.00 51.75 99 GLU A CA 1
ATOM 775 C C . GLU A 1 99 ? 27.068 -34.399 -4.862 1.00 51.75 99 GLU A C 1
ATOM 777 O O . GLU A 1 99 ? 27.982 -34.338 -5.695 1.00 51.75 99 GLU A O 1
ATOM 782 N N . GLY A 1 100 ? 27.275 -34.963 -3.670 1.00 46.66 100 GLY A N 1
ATOM 783 C CA . GLY A 1 100 ? 28.397 -35.858 -3.404 1.00 46.66 100 GLY A CA 1
ATOM 784 C C . GLY A 1 100 ? 28.285 -37.134 -4.244 1.00 46.66 100 GLY A C 1
ATOM 785 O O . GLY A 1 100 ? 27.682 -38.117 -3.818 1.00 46.66 100 GLY A O 1
ATOM 786 N N . VAL A 1 101 ? 28.911 -37.142 -5.422 1.00 51.81 101 VAL A N 1
ATOM 787 C CA . VAL A 1 101 ? 29.096 -38.340 -6.256 1.00 51.81 101 VAL A CA 1
ATOM 788 C C . VAL A 1 101 ? 29.800 -39.437 -5.444 1.00 51.81 101 VAL A C 1
ATOM 790 O O . VAL A 1 101 ? 30.991 -39.343 -5.144 1.00 51.81 101 VAL A O 1
ATOM 793 N N . GLN A 1 102 ? 29.069 -40.506 -5.111 1.00 42.38 102 GLN A N 1
ATOM 794 C CA . GLN A 1 102 ? 29.659 -41.774 -4.680 1.00 42.38 102 GLN A CA 1
ATOM 795 C C . GLN A 1 102 ? 30.343 -42.448 -5.876 1.00 42.38 102 GLN A C 1
ATOM 797 O O . GLN A 1 102 ? 29.690 -42.795 -6.862 1.00 42.38 102 GLN A O 1
ATOM 802 N N . GLY A 1 103 ? 31.655 -42.647 -5.757 1.00 40.16 103 GLY A N 1
ATOM 803 C CA . GLY A 1 103 ? 32.455 -43.580 -6.549 1.00 40.16 103 GLY A CA 1
ATOM 804 C C . GLY A 1 103 ? 33.080 -44.632 -5.648 1.00 40.16 103 GLY A C 1
ATOM 805 O O . GLY A 1 103 ? 33.461 -44.267 -4.513 1.00 40.16 103 GLY A O 1
#

pLDDT: mean 86.34, std 15.68, range [40.16, 97.44]

Solvent-accessible surface area (backbone atoms only — not comparable to full-atom values): 7741 Å² total; per-residue (Å²): 131,84,80,80,78,79,86,80,78,82,83,90,84,87,86,77,90,60,52,68,63,51,52,61,56,35,68,69,40,98,80,52,72,84,88,74,60,90,66,43,45,75,46,78,48,74,41,80,54,91,92,61,89,77,89,87,88,86,86,84,70,88,91,58,88,76,96,83,87,87,83,85,82,94,57,98,77,58,61,84,63,73,47,76,50,77,42,73,59,82,83,72,78,78,78,80,82,85,74,86,79,86,126

Foldseek 3Di:
DPDDDDDDDDDDDDDDPCVVVVCVVLVVDPPSDDDADDQKDKDKQADDDVPDDDDDDDDDDDDDDDDDDDDDDDDPPSDHDIDMDMDRNPPPPPPPPPDPDDD

Secondary structure (DSSP, 8-state):
-PPPPPPPPPPP----S-HHHHHHHHTTSTTS-----TTEEEEEE-PPPTT----------SSS-----------S---SS-EEEEEE---------------

Organism: Petromyzon marinus (NCBI:txid7757)

Radius of gyration: 19.57 Å; Cα contacts (8 Å, |Δi|>4): 45; chains: 1; bounding box: 46×60×42 Å

Sequence (103 aa):
RRAEKPAMVPPVLWTSSELRQFKTRVAQEPHGVLRIGCGEVGTVRVPTRPGASHLCWEFATDSYDLAFGLYFEWNEEPGCDVTVSVSESSDEEDEDDDEGVQG